Protein AF-A0A6N7IDG4-F1 (afdb_monomer)

Structure (mmCIF, N/CA/C/O backbone):
data_AF-A0A6N7IDG4-F1
#
_entry.id   AF-A0A6N7IDG4-F1
#
loop_
_atom_site.group_PDB
_atom_site.id
_atom_site.type_symbol
_atom_site.label_atom_id
_atom_site.label_alt_id
_atom_site.label_comp_id
_atom_site.label_asym_id
_atom_site.label_entity_id
_atom_site.label_seq_id
_atom_site.pdbx_PDB_ins_code
_atom_site.Cartn_x
_atom_site.Cartn_y
_atom_site.Cartn_z
_atom_site.occupancy
_atom_site.B_iso_or_equiv
_atom_site.auth_seq_id
_atom_site.auth_comp_id
_atom_site.auth_asym_id
_atom_site.auth_atom_id
_atom_site.pdbx_PDB_model_num
ATOM 1 N N . HIS A 1 1 ? 14.616 15.051 -10.307 1.00 42.47 1 HIS A N 1
ATOM 2 C CA . HIS A 1 1 ? 14.138 13.898 -9.511 1.00 42.47 1 HIS A CA 1
ATOM 3 C C . HIS A 1 1 ? 13.726 12.774 -10.457 1.00 42.47 1 HIS A C 1
ATOM 5 O O . HIS A 1 1 ? 12.951 13.033 -11.366 1.00 42.47 1 HIS A O 1
ATOM 11 N N . GLN A 1 2 ? 14.324 11.582 -10.328 1.00 52.41 2 GLN A N 1
ATOM 12 C CA . GLN A 1 2 ? 14.450 10.594 -11.418 1.00 52.41 2 GLN A CA 1
ATOM 13 C C . GLN A 1 2 ? 13.647 9.291 -11.228 1.00 52.41 2 GLN A C 1
ATOM 15 O O . GLN A 1 2 ? 13.960 8.285 -11.849 1.00 52.41 2 GLN A O 1
ATOM 20 N N . PHE A 1 3 ? 12.596 9.275 -10.409 1.00 57.16 3 PHE A N 1
ATOM 21 C CA . PHE A 1 3 ? 11.816 8.053 -10.180 1.00 57.16 3 PHE A CA 1
ATOM 22 C C . PHE A 1 3 ? 10.477 8.114 -10.921 1.00 57.16 3 PHE A C 1
ATOM 24 O O . PHE A 1 3 ? 9.470 8.568 -10.390 1.00 57.16 3 PHE A O 1
ATOM 31 N N . ARG A 1 4 ? 10.459 7.648 -12.179 1.00 67.25 4 ARG A N 1
ATOM 32 C CA . ARG A 1 4 ? 9.242 7.492 -13.005 1.00 67.25 4 ARG A CA 1
ATOM 33 C C . ARG A 1 4 ? 8.527 6.153 -12.743 1.00 67.25 4 ARG A C 1
ATOM 35 O O . ARG A 1 4 ? 8.025 5.518 -13.662 1.00 67.25 4 ARG A O 1
ATOM 42 N N . ILE A 1 5 ? 8.443 5.724 -11.480 1.00 67.12 5 ILE A N 1
ATOM 43 C CA . ILE A 1 5 ? 7.798 4.451 -11.087 1.00 67.12 5 ILE A CA 1
ATOM 44 C C . ILE A 1 5 ? 6.317 4.438 -11.487 1.00 67.12 5 ILE A C 1
ATOM 46 O O . ILE A 1 5 ? 5.806 3.423 -11.951 1.00 67.12 5 ILE A O 1
ATOM 50 N N . ALA A 1 6 ? 5.645 5.588 -11.380 1.00 62.84 6 ALA A N 1
ATOM 51 C CA . ALA A 1 6 ? 4.255 5.752 -11.800 1.00 62.84 6 ALA A CA 1
ATOM 52 C C . ALA A 1 6 ? 4.042 5.558 -13.315 1.00 62.84 6 ALA A C 1
ATOM 54 O O . ALA A 1 6 ? 2.906 5.463 -13.756 1.00 62.84 6 ALA A O 1
ATOM 55 N N . MET A 1 7 ? 5.109 5.500 -14.118 1.00 66.94 7 MET 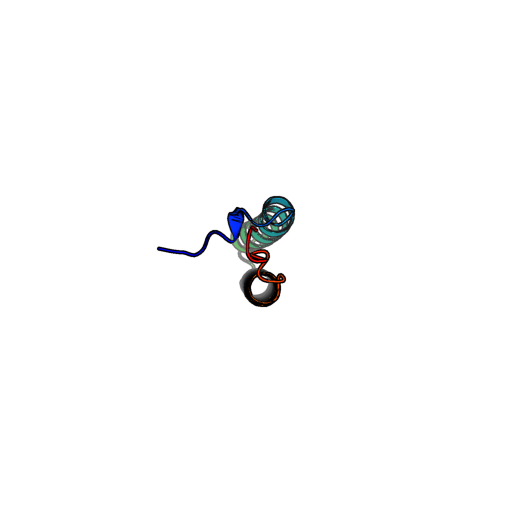A N 1
ATOM 56 C CA . MET A 1 7 ? 5.029 5.276 -15.564 1.00 66.94 7 MET A CA 1
ATOM 57 C C . MET A 1 7 ? 5.447 3.863 -15.983 1.00 66.94 7 MET A C 1
ATOM 59 O O . MET A 1 7 ? 5.419 3.559 -17.174 1.00 66.94 7 MET A O 1
ATOM 63 N N . LEU A 1 8 ? 5.805 2.988 -15.033 1.00 71.56 8 LEU A N 1
ATOM 64 C CA . LEU A 1 8 ? 6.004 1.570 -15.328 1.00 71.56 8 LEU A CA 1
ATOM 65 C C . LEU A 1 8 ? 4.676 0.974 -15.834 1.00 71.56 8 LEU A C 1
ATOM 67 O O . LEU A 1 8 ? 3.644 1.157 -15.175 1.00 71.56 8 LEU A O 1
ATOM 71 N N . PRO A 1 9 ? 4.670 0.264 -16.977 1.00 73.50 9 PRO A N 1
ATOM 72 C CA . PRO A 1 9 ? 3.461 -0.354 -17.511 1.00 73.50 9 PRO A CA 1
ATOM 73 C C . PRO A 1 9 ? 2.730 -1.188 -16.452 1.00 73.50 9 PRO A C 1
ATOM 75 O O . PRO A 1 9 ? 3.336 -1.975 -15.732 1.00 73.50 9 PRO A O 1
ATOM 78 N N . GLY A 1 10 ? 1.417 -0.987 -16.321 1.00 79.38 10 GLY A N 1
ATOM 79 C CA . GLY A 1 10 ? 0.573 -1.708 -15.359 1.00 79.38 10 GLY A CA 1
ATOM 80 C C . GLY A 1 10 ? 0.668 -1.236 -13.902 1.00 79.38 10 GLY A C 1
ATOM 81 O O . GLY A 1 10 ? -0.270 -1.480 -13.138 1.00 79.38 10 GLY A O 1
ATOM 82 N N . ARG A 1 11 ? 1.715 -0.496 -13.511 1.00 86.00 11 ARG A N 1
ATOM 83 C CA . ARG A 1 11 ? 1.896 -0.048 -12.123 1.00 86.00 11 ARG A CA 1
ATOM 84 C C . ARG A 1 11 ? 0.823 0.922 -11.618 1.00 86.00 11 ARG A C 1
ATOM 86 O O . ARG A 1 11 ? 0.403 0.718 -10.481 1.00 86.00 11 ARG A O 1
ATOM 93 N N . PRO A 1 12 ? 0.315 1.896 -12.405 1.00 85.69 12 PRO A N 1
ATOM 94 C CA . PRO A 1 12 ? -0.747 2.794 -11.945 1.00 85.69 12 PRO A CA 1
ATOM 95 C C . PRO A 1 12 ? -1.961 2.073 -11.355 1.00 85.69 12 PRO A C 1
ATOM 97 O O . PRO A 1 12 ? -2.514 2.517 -10.354 1.00 85.69 12 PRO A O 1
ATOM 100 N N . ARG A 1 13 ? -2.348 0.931 -11.942 1.00 88.06 13 ARG A N 1
ATOM 101 C CA . ARG A 1 13 ? -3.489 0.136 -11.470 1.00 88.06 13 ARG A CA 1
ATOM 102 C C . ARG A 1 13 ? -3.202 -0.551 -10.134 1.00 88.06 13 ARG A C 1
ATOM 104 O O . ARG A 1 13 ? -4.088 -0.604 -9.292 1.00 88.06 13 ARG A O 1
ATOM 111 N N . VAL A 1 14 ? -1.975 -1.036 -9.938 1.00 91.62 14 VAL A N 1
ATOM 112 C CA . VAL A 1 14 ? -1.529 -1.654 -8.678 1.00 91.62 14 VAL A CA 1
ATOM 113 C C . VAL A 1 14 ? -1.462 -0.606 -7.570 1.00 91.62 14 VAL A C 1
ATOM 115 O O . VAL A 1 14 ? -2.103 -0.762 -6.537 1.00 91.62 14 VAL A O 1
ATOM 118 N N . SER A 1 15 ? -0.763 0.508 -7.815 1.00 91.50 15 SER A N 1
ATOM 119 C CA . SER A 1 15 ? -0.617 1.559 -6.807 1.00 91.50 15 SER A CA 1
ATOM 120 C C . SER A 1 15 ? -1.952 2.186 -6.425 1.00 91.50 15 SER A C 1
ATOM 122 O O . SER A 1 15 ? -2.111 2.576 -5.278 1.00 91.50 15 SER A O 1
ATOM 124 N N . LEU A 1 16 ? -2.912 2.301 -7.351 1.00 93.56 16 LEU A N 1
ATOM 125 C CA . LEU A 1 16 ? -4.226 2.862 -7.034 1.00 93.56 16 LEU A CA 1
ATOM 126 C C . LEU A 1 16 ? -4.978 2.009 -6.005 1.00 93.56 16 LEU A C 1
ATOM 128 O O . LEU A 1 16 ? -5.477 2.566 -5.034 1.00 93.56 16 LEU A O 1
ATOM 132 N N . GLY A 1 17 ? -5.028 0.685 -6.189 1.00 95.88 17 GLY A N 1
ATOM 133 C CA . GLY A 1 17 ? -5.678 -0.212 -5.225 1.00 95.88 17 GLY A CA 1
ATOM 134 C C . GLY A 1 17 ? -5.031 -0.130 -3.842 1.00 95.88 17 GLY A C 1
ATOM 135 O O . GLY A 1 17 ? -5.719 0.079 -2.850 1.00 95.88 17 GLY A O 1
ATOM 136 N N . GLU A 1 18 ? -3.699 -0.171 -3.794 1.00 97.06 18 GLU A N 1
ATOM 137 C CA . GLU A 1 18 ? -2.932 -0.043 -2.546 1.00 97.06 18 GLU A CA 1
ATOM 138 C C . GLU A 1 18 ? -3.185 1.297 -1.826 1.00 97.06 18 GLU A C 1
ATOM 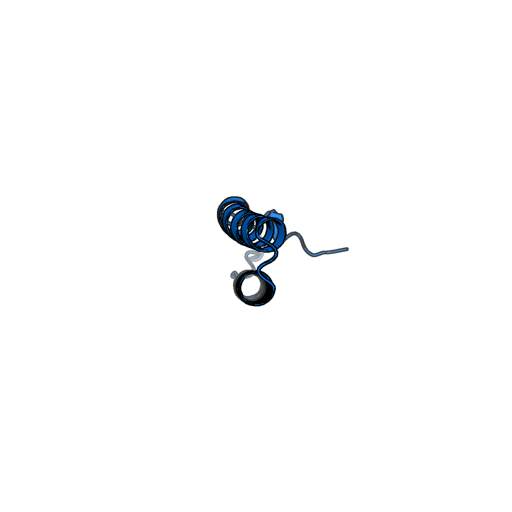140 O O . GLU A 1 18 ? -3.302 1.334 -0.602 1.00 97.06 18 GLU A O 1
ATOM 145 N N . HIS A 1 19 ? -3.298 2.406 -2.568 1.00 97.31 19 HIS A N 1
ATOM 146 C CA . HIS A 1 19 ? -3.628 3.708 -1.979 1.00 97.31 19 HIS A CA 1
ATOM 147 C C . HIS A 1 19 ? -5.057 3.751 -1.436 1.00 97.31 19 HIS A C 1
ATOM 149 O O . HIS A 1 19 ? -5.272 4.342 -0.381 1.00 97.31 19 HIS A O 1
ATOM 155 N N . LEU A 1 20 ? -6.026 3.149 -2.132 1.00 98.31 20 LEU A N 1
ATOM 156 C CA . LEU A 1 20 ? -7.410 3.110 -1.658 1.00 98.31 20 LEU A CA 1
ATOM 157 C C . LEU A 1 20 ? -7.519 2.329 -0.344 1.00 98.31 20 LEU A C 1
ATOM 159 O O . LEU A 1 20 ? -8.130 2.840 0.587 1.00 98.31 20 LEU A O 1
ATOM 163 N N . GLU A 1 21 ? -6.838 1.185 -0.213 1.00 98.06 21 GLU A N 1
ATOM 164 C CA . GLU A 1 21 ? -6.783 0.433 1.054 1.00 98.06 21 GLU A CA 1
ATOM 165 C C . GLU A 1 21 ? -6.226 1.278 2.210 1.00 98.06 21 GLU A C 1
ATOM 167 O O . GLU A 1 21 ? -6.775 1.283 3.313 1.00 98.06 21 GLU A O 1
ATOM 172 N N . LEU A 1 22 ? -5.144 2.025 1.964 1.00 97.88 22 LEU A N 1
ATOM 173 C CA . LEU A 1 22 ? -4.554 2.905 2.971 1.00 97.88 22 LEU A CA 1
ATOM 174 C C . LEU A 1 22 ? -5.519 4.031 3.376 1.00 97.88 22 LEU A C 1
ATOM 176 O O . LEU A 1 22 ? -5.660 4.325 4.563 1.00 97.88 22 LEU A O 1
ATOM 180 N N . ILE A 1 23 ? -6.188 4.655 2.402 1.00 98.50 23 ILE A N 1
ATOM 181 C CA . IL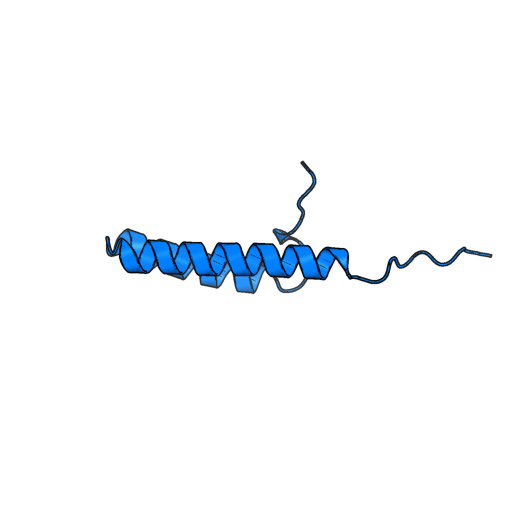E A 1 23 ? -7.171 5.718 2.649 1.00 98.50 23 ILE A CA 1
ATOM 182 C C . ILE A 1 23 ? -8.349 5.174 3.459 1.00 98.50 23 ILE A C 1
ATOM 184 O O . ILE A 1 23 ? -8.743 5.803 4.440 1.00 98.50 23 ILE A O 1
ATOM 188 N N . GLU A 1 24 ? -8.879 4.006 3.096 1.00 98.75 24 GLU A N 1
ATOM 189 C CA . GLU A 1 24 ? -9.979 3.357 3.813 1.00 98.75 24 GLU A CA 1
ATOM 190 C C . GLU A 1 24 ? -9.612 3.081 5.277 1.00 98.75 24 GLU A C 1
ATOM 192 O O . GLU A 1 24 ? -10.368 3.456 6.178 1.00 98.75 24 GLU A O 1
ATOM 197 N N . ALA A 1 25 ? -8.423 2.527 5.536 1.00 98.69 25 ALA A N 1
ATOM 198 C CA . ALA A 1 25 ? -7.945 2.261 6.892 1.00 98.69 25 ALA A CA 1
ATOM 199 C C . ALA A 1 25 ? -7.771 3.546 7.727 1.00 98.69 25 ALA A C 1
ATOM 201 O O . ALA A 1 25 ? -8.171 3.600 8.894 1.00 98.69 25 ALA A O 1
ATOM 202 N N . ILE A 1 26 ? -7.239 4.616 7.120 1.00 98.44 26 ILE A N 1
ATOM 203 C CA . ILE A 1 26 ? -7.109 5.928 7.772 1.00 98.44 26 ILE A CA 1
ATOM 204 C C . ILE A 1 26 ? -8.489 6.517 8.087 1.00 98.44 26 ILE A C 1
ATOM 206 O O . ILE A 1 26 ? -8.711 7.002 9.198 1.00 98.44 26 ILE A O 1
ATOM 210 N N . CYS A 1 27 ? -9.429 6.462 7.140 1.00 98.75 27 CYS A N 1
ATOM 211 C CA . CYS A 1 27 ? -10.799 6.937 7.338 1.00 98.75 27 CYS A CA 1
ATOM 212 C C . CYS A 1 27 ? -11.516 6.169 8.458 1.00 98.75 27 CYS A C 1
ATOM 214 O O . CYS A 1 27 ? -12.238 6.783 9.246 1.00 98.75 27 CYS A O 1
ATOM 216 N N . ALA A 1 28 ? -11.269 4.863 8.578 1.00 98.62 28 ALA A N 1
ATOM 217 C CA . ALA A 1 28 ? -11.770 4.025 9.666 1.00 98.62 28 ALA A CA 1
ATOM 218 C C . ALA A 1 28 ? -11.078 4.285 11.020 1.00 98.62 28 ALA A C 1
ATOM 220 O O . ALA A 1 28 ? -11.543 3.795 12.047 1.00 98.62 28 ALA A O 1
ATOM 221 N N . ARG A 1 29 ? -9.993 5.075 11.038 1.00 98.31 29 ARG A N 1
ATOM 222 C CA . ARG A 1 29 ? -9.116 5.303 12.200 1.00 98.31 29 ARG A CA 1
ATOM 223 C C . ARG A 1 29 ? -8.511 4.015 12.765 1.00 98.31 29 ARG A C 1
ATOM 225 O O . ARG A 1 29 ? -8.216 3.944 13.957 1.00 98.31 29 ARG A O 1
ATOM 232 N N . ASP A 1 30 ? -8.290 3.024 11.908 1.00 98.75 30 ASP A N 1
ATOM 233 C CA . ASP A 1 30 ? -7.599 1.793 12.270 1.00 98.75 30 ASP A CA 1
ATOM 234 C C . ASP A 1 30 ? -6.096 1.961 12.022 1.00 98.75 30 ASP A C 1
ATOM 236 O O . ASP A 1 30 ? -5.604 1.870 10.895 1.00 98.75 30 ASP A O 1
ATOM 240 N N . ALA A 1 31 ? -5.361 2.249 13.096 1.00 98.31 31 ALA A N 1
ATOM 241 C CA . ALA A 1 31 ? -3.925 2.487 13.022 1.00 98.31 31 ALA A CA 1
ATOM 242 C C . ALA A 1 31 ? -3.140 1.245 12.569 1.00 98.31 31 ALA A C 1
ATOM 244 O O . ALA A 1 31 ? -2.145 1.386 11.859 1.00 98.31 31 ALA A O 1
ATOM 245 N N . VAL A 1 32 ? -3.590 0.044 12.947 1.00 98.62 32 VAL A N 1
ATOM 246 C CA . VAL A 1 32 ? -2.903 -1.206 12.602 1.00 98.62 32 VAL A CA 1
ATOM 247 C C . VAL A 1 32 ? -3.108 -1.506 11.122 1.00 98.62 32 VAL A C 1
ATOM 249 O O . VAL A 1 32 ? -2.135 -1.718 10.398 1.00 98.62 32 VAL A O 1
ATOM 252 N N . ALA A 1 33 ? -4.352 -1.431 10.642 1.00 98.44 33 ALA A N 1
ATOM 253 C CA . ALA A 1 33 ? -4.654 -1.644 9.230 1.00 98.44 33 ALA A CA 1
ATOM 254 C C . ALA A 1 33 ? -3.958 -0.609 8.329 1.00 98.44 33 ALA A C 1
ATOM 256 O O . ALA A 1 33 ? -3.454 -0.959 7.259 1.00 98.44 33 ALA A O 1
ATOM 257 N N . ALA A 1 34 ? -3.872 0.651 8.767 1.00 98.75 34 ALA A N 1
ATOM 258 C CA . ALA A 1 34 ? -3.176 1.698 8.024 1.00 98.75 34 ALA A CA 1
ATOM 259 C C . ALA A 1 34 ? -1.664 1.428 7.936 1.00 98.75 34 ALA A C 1
ATOM 261 O O . ALA A 1 34 ? -1.073 1.576 6.864 1.00 98.75 34 ALA A O 1
ATOM 262 N N . GLU A 1 35 ? -1.034 0.991 9.032 1.00 98.69 35 GLU A N 1
ATOM 263 C CA . GLU A 1 35 ? 0.381 0.610 9.030 1.00 98.69 35 GLU A CA 1
ATOM 264 C C . GLU A 1 35 ? 0.642 -0.570 8.085 1.00 98.69 35 GLU A C 1
ATOM 266 O O . GLU A 1 35 ? 1.578 -0.539 7.282 1.00 98.69 35 GLU A O 1
ATOM 271 N N . GLU A 1 36 ? -0.197 -1.604 8.139 1.00 98.62 36 GLU A N 1
ATOM 272 C CA . GLU A 1 36 ? -0.073 -2.768 7.265 1.00 98.62 36 GLU A CA 1
ATOM 273 C C . GLU A 1 36 ? -0.230 -2.404 5.788 1.00 98.62 36 GLU A C 1
ATOM 275 O O . GLU A 1 36 ? 0.592 -2.824 4.968 1.00 98.62 36 GLU A O 1
ATOM 280 N N . ALA A 1 37 ? -1.237 -1.595 5.445 1.00 98.50 37 ALA A N 1
ATOM 281 C CA . ALA A 1 37 ? -1.462 -1.124 4.081 1.00 98.50 37 ALA A CA 1
ATOM 282 C C . ALA A 1 37 ? -0.271 -0.297 3.568 1.00 98.50 37 ALA A C 1
ATOM 284 O O . ALA A 1 37 ? 0.225 -0.535 2.463 1.00 98.50 37 ALA A O 1
ATOM 285 N N . ALA A 1 38 ? 0.262 0.607 4.396 1.00 98.25 38 ALA A N 1
ATOM 286 C CA . ALA A 1 38 ? 1.454 1.380 4.058 1.00 98.25 38 ALA A CA 1
ATOM 287 C C . ALA A 1 38 ? 2.677 0.476 3.832 1.00 98.25 38 ALA A C 1
ATOM 289 O O . ALA A 1 38 ? 3.406 0.646 2.851 1.00 98.25 38 ALA A O 1
ATOM 290 N N . ARG A 1 39 ? 2.889 -0.528 4.694 1.00 98.31 39 ARG A N 1
ATOM 291 C CA . ARG A 1 39 ? 4.006 -1.476 4.563 1.00 98.31 39 ARG A CA 1
ATOM 292 C C . ARG A 1 39 ? 3.897 -2.301 3.280 1.00 98.31 39 ARG A C 1
ATOM 294 O O . ARG A 1 39 ? 4.893 -2.444 2.570 1.00 98.31 39 ARG A O 1
ATOM 301 N N . ARG A 1 40 ? 2.694 -2.789 2.944 1.00 97.81 40 ARG A N 1
ATOM 302 C CA . ARG A 1 40 ? 2.425 -3.482 1.670 1.00 97.81 40 ARG A CA 1
ATOM 303 C C . ARG A 1 40 ? 2.752 -2.591 0.471 1.00 97.81 40 ARG A C 1
ATOM 305 O O . ARG A 1 40 ? 3.488 -3.023 -0.416 1.00 97.81 40 ARG A O 1
ATOM 312 N N . HIS A 1 41 ? 2.278 -1.344 0.475 1.00 96.81 41 HIS A N 1
ATOM 313 C CA . HIS A 1 41 ? 2.542 -0.397 -0.609 1.00 96.81 41 HIS A CA 1
ATOM 314 C C . HIS A 1 41 ? 4.046 -0.139 -0.804 1.00 96.81 41 HIS A C 1
ATOM 316 O O . HIS A 1 41 ? 4.554 -0.198 -1.926 1.00 96.81 41 HIS A O 1
ATOM 322 N N . LEU A 1 42 ? 4.791 0.091 0.281 1.00 96.00 42 LEU A N 1
ATOM 323 C CA . LEU A 1 42 ? 6.233 0.336 0.208 1.00 96.00 42 LEU A CA 1
ATOM 324 C C . LEU A 1 42 ? 7.009 -0.882 -0.307 1.00 96.00 42 LEU A C 1
ATOM 326 O O . LEU A 1 42 ? 7.898 -0.718 -1.143 1.00 96.00 42 LEU A O 1
ATOM 330 N N . HIS A 1 43 ? 6.657 -2.098 0.120 1.00 96.56 43 HIS A N 1
ATOM 331 C CA . HIS A 1 43 ? 7.251 -3.319 -0.437 1.00 96.56 43 HIS A CA 1
ATOM 332 C C . HIS A 1 43 ? 6.990 -3.438 -1.946 1.00 96.56 43 HIS A C 1
ATOM 334 O O . HIS A 1 43 ? 7.931 -3.627 -2.712 1.00 96.56 43 HIS A O 1
ATOM 340 N N . SER A 1 44 ? 5.755 -3.197 -2.391 1.00 93.56 44 SER A N 1
ATOM 341 C CA . SER A 1 44 ? 5.390 -3.153 -3.815 1.00 93.56 44 SER A CA 1
ATOM 342 C C . SER A 1 44 ? 6.196 -2.106 -4.602 1.00 93.56 44 SER A C 1
ATOM 344 O O . SER A 1 44 ? 6.629 -2.342 -5.733 1.00 93.56 44 SER A O 1
ATOM 346 N N . VAL A 1 45 ? 6.471 -0.932 -4.012 1.00 91.31 45 VAL A N 1
ATOM 347 C CA . VAL A 1 45 ? 7.363 0.084 -4.604 1.00 91.31 45 VAL A CA 1
ATOM 348 C C . VAL A 1 45 ? 8.790 -0.432 -4.754 1.00 91.31 45 VAL A C 1
ATOM 350 O O . VAL A 1 45 ? 9.362 -0.290 -5.836 1.00 91.31 45 VAL A O 1
ATOM 353 N N . ILE A 1 46 ? 9.346 -1.034 -3.705 1.00 91.62 46 ILE A N 1
ATOM 354 C CA . ILE A 1 46 ? 10.706 -1.582 -3.704 1.00 91.62 46 ILE A CA 1
ATOM 355 C C . ILE A 1 46 ? 10.848 -2.678 -4.763 1.00 91.62 46 ILE A C 1
ATOM 357 O O . ILE A 1 46 ? 11.821 -2.676 -5.517 1.00 91.62 46 ILE A O 1
ATOM 361 N N . ASP A 1 47 ? 9.876 -3.578 -4.867 1.00 90.50 47 ASP A N 1
ATOM 362 C CA . ASP A 1 47 ? 9.920 -4.674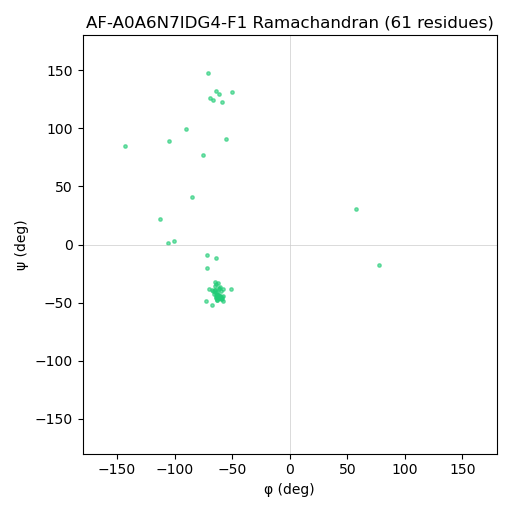 -5.834 1.00 90.50 47 ASP A CA 1
ATOM 363 C C . ASP A 1 47 ? 9.838 -4.165 -7.275 1.00 90.50 47 ASP A C 1
ATOM 365 O O . ASP A 1 47 ? 10.597 -4.611 -8.137 1.00 90.50 47 ASP A O 1
ATOM 369 N N . ALA A 1 48 ? 9.004 -3.158 -7.541 1.00 87.38 48 ALA A N 1
ATOM 370 C CA . ALA A 1 48 ? 8.946 -2.534 -8.860 1.00 87.38 48 ALA A CA 1
ATOM 371 C C . ALA A 1 48 ? 10.248 -1.806 -9.233 1.00 87.38 48 ALA A C 1
ATOM 373 O O . ALA A 1 48 ? 10.641 -1.816 -10.399 1.00 87.38 48 ALA A O 1
ATOM 374 N N . LEU A 1 49 ? 10.918 -1.181 -8.260 1.00 85.50 49 LEU A N 1
ATOM 375 C CA . LEU A 1 49 ? 12.227 -0.559 -8.471 1.00 85.50 49 LEU A CA 1
ATOM 376 C C . LEU A 1 49 ? 13.284 -1.601 -8.828 1.00 85.50 49 LEU A C 1
ATOM 378 O O . LEU A 1 49 ? 13.999 -1.420 -9.809 1.00 85.50 49 LEU A O 1
ATOM 382 N N . LYS A 1 50 ? 13.329 -2.715 -8.089 1.00 86.69 50 LYS A N 1
ATOM 383 C CA . LYS A 1 50 ? 14.225 -3.836 -8.395 1.00 86.69 50 LYS A CA 1
ATOM 384 C C . LYS A 1 50 ? 13.957 -4.393 -9.792 1.00 86.69 50 LYS A C 1
ATOM 386 O O . LYS A 1 50 ? 14.898 -4.595 -10.547 1.00 86.69 50 LYS A O 1
ATOM 391 N N . ALA A 1 51 ? 12.692 -4.600 -10.158 1.00 83.31 51 ALA A N 1
ATOM 392 C CA . ALA A 1 51 ? 12.327 -5.128 -11.471 1.00 83.31 51 ALA A CA 1
ATOM 393 C C . ALA A 1 51 ? 12.701 -4.178 -12.622 1.00 83.31 51 ALA A C 1
ATOM 395 O O . ALA A 1 51 ? 13.172 -4.633 -13.662 1.00 83.31 51 ALA A O 1
ATOM 396 N N . GLY A 1 52 ? 12.524 -2.865 -12.436 1.00 74.62 52 GLY A N 1
ATOM 397 C CA . GLY A 1 52 ? 12.919 -1.853 -13.420 1.00 74.62 52 GLY A CA 1
ATOM 398 C C . GLY A 1 52 ? 14.432 -1.778 -13.646 1.00 74.62 52 GLY A C 1
ATOM 399 O O . GLY A 1 52 ? 14.856 -1.534 -14.771 1.00 74.62 52 GLY A O 1
ATOM 400 N N . ASP A 1 53 ? 15.228 -2.046 -12.609 1.00 59.50 53 ASP A N 1
ATOM 401 C CA . ASP A 1 53 ? 16.697 -2.107 -12.678 1.00 59.50 53 ASP A CA 1
ATOM 402 C C . ASP A 1 53 ? 17.207 -3.359 -13.428 1.00 59.50 53 ASP A C 1
ATOM 404 O O . ASP A 1 53 ? 18.327 -3.383 -13.927 1.00 59.50 53 ASP A O 1
ATOM 408 N N . HIS A 1 54 ? 16.367 -4.398 -13.548 1.00 57.12 54 HIS A N 1
ATOM 409 C CA . HIS A 1 54 ? 16.692 -5.674 -14.204 1.00 57.12 54 HIS A CA 1
ATOM 410 C C . HIS A 1 54 ? 16.146 -5.800 -15.640 1.00 57.12 54 HIS A C 1
ATOM 412 O O . HIS A 1 54 ? 16.309 -6.852 -16.265 1.00 57.12 54 HIS A O 1
ATOM 418 N N . ALA A 1 55 ? 15.493 -4.771 -16.193 1.00 52.16 55 ALA A N 1
ATOM 419 C CA . ALA A 1 55 ? 15.105 -4.786 -17.603 1.00 52.16 55 ALA A CA 1
ATOM 420 C C . ALA A 1 55 ? 16.376 -4.807 -18.481 1.00 52.16 55 ALA A C 1
ATOM 422 O O . ALA A 1 55 ? 17.280 -4.007 -18.234 1.00 52.16 55 ALA A O 1
ATOM 423 N N . PRO A 1 56 ? 16.490 -5.691 -19.495 1.00 42.84 56 PRO A N 1
ATOM 424 C CA . PRO A 1 56 ? 17.685 -5.744 -20.328 1.00 42.84 56 PRO A CA 1
ATOM 425 C C . PRO A 1 56 ? 17.895 -4.380 -20.984 1.00 42.84 56 PRO A C 1
ATOM 427 O O . PRO A 1 56 ? 17.003 -3.883 -21.674 1.00 42.84 56 PRO A O 1
ATOM 430 N N . SER A 1 57 ? 19.067 -3.780 -20.757 1.00 52.97 57 SER A N 1
ATOM 431 C CA . SER A 1 57 ? 19.521 -2.555 -21.415 1.00 52.97 57 SER A CA 1
ATOM 432 C C . SER A 1 57 ? 19.476 -2.743 -22.930 1.00 52.97 57 SER A C 1
ATOM 434 O O . SER A 1 57 ? 20.415 -3.240 -23.549 1.00 52.97 57 SER A O 1
ATOM 436 N N . GLY A 1 58 ? 18.348 -2.386 -23.534 1.00 56.25 58 GLY A N 1
ATOM 437 C CA . GLY A 1 58 ? 18.131 -2.430 -24.969 1.00 56.25 58 GLY A CA 1
ATOM 438 C C . GLY A 1 58 ? 18.850 -1.276 -25.648 1.00 56.25 58 GLY A C 1
ATOM 439 O O . GLY A 1 58 ? 18.210 -0.304 -26.025 1.00 56.25 58 GLY A O 1
ATOM 440 N N . LEU A 1 59 ? 20.166 -1.389 -25.808 1.00 49.41 59 LEU A N 1
ATOM 441 C CA . LEU A 1 59 ? 20.931 -0.663 -26.821 1.00 49.41 59 LEU A CA 1
ATOM 442 C C . LEU A 1 59 ? 22.029 -1.600 -27.346 1.00 49.41 59 LEU A C 1
ATOM 444 O O . LEU A 1 59 ? 23.157 -1.621 -26.859 1.0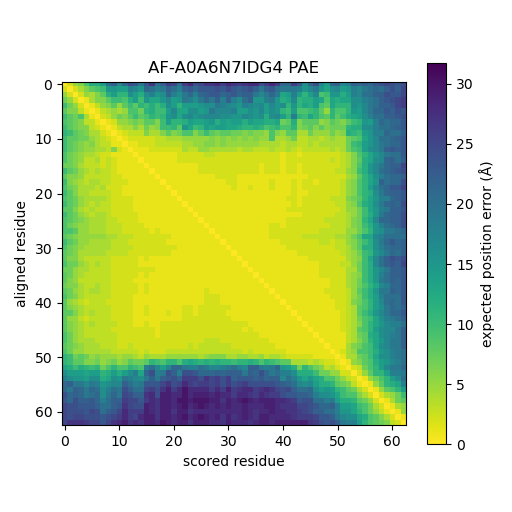0 49.41 59 LEU A O 1
ATOM 448 N N . GLY A 1 60 ? 21.666 -2.425 -28.330 1.00 47.22 60 GLY A N 1
ATOM 449 C CA . GLY A 1 60 ? 22.648 -3.023 -29.233 1.00 47.22 60 GLY A CA 1
ATOM 450 C C . GLY A 1 60 ? 23.202 -1.938 -30.167 1.00 47.22 60 GLY A C 1
A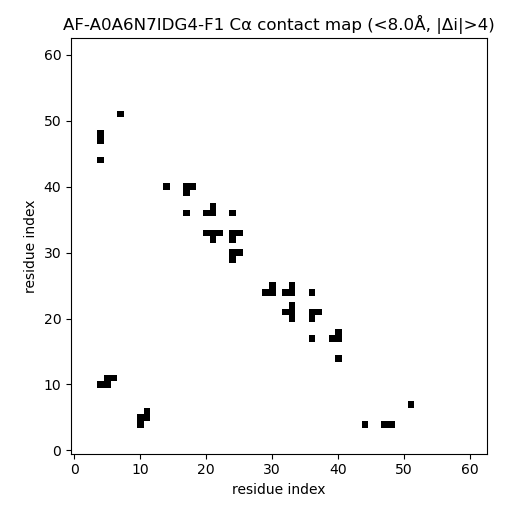TOM 451 O O . GLY A 1 60 ? 22.471 -0.996 -30.481 1.00 47.22 60 GLY 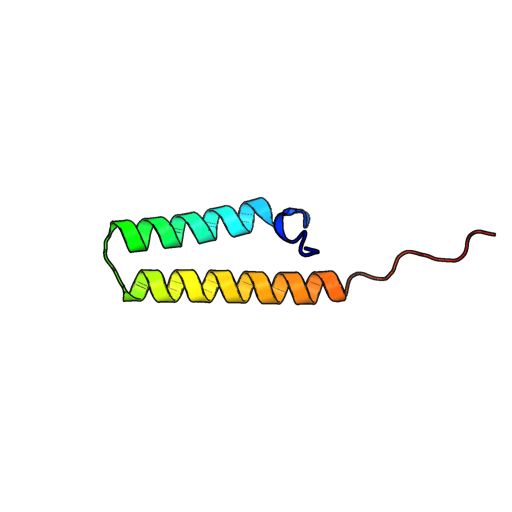A O 1
ATOM 452 N N . PRO A 1 61 ? 24.475 -2.019 -30.591 1.00 49.72 61 PRO A N 1
ATOM 453 C CA . PRO A 1 61 ? 25.077 -0.994 -31.430 1.00 49.72 61 PRO A CA 1
ATOM 454 C C . PRO A 1 61 ? 24.434 -1.028 -32.822 1.00 49.72 61 PRO A C 1
ATOM 456 O O . PRO A 1 61 ? 24.382 -2.081 -33.458 1.00 49.72 61 PRO A O 1
ATOM 459 N N . SER A 1 62 ? 23.934 0.118 -33.286 1.00 48.12 62 SER A N 1
ATOM 460 C CA . SER A 1 62 ? 23.530 0.288 -34.682 1.00 48.12 62 SER A CA 1
ATOM 461 C C . SER A 1 62 ? 24.770 0.223 -35.576 1.00 48.12 62 SER A C 1
ATOM 463 O O . SER A 1 62 ? 25.723 0.971 -35.351 1.00 48.12 62 SER A O 1
ATOM 465 N N . LEU A 1 63 ? 24.740 -0.690 -36.550 1.00 55.69 63 LEU A N 1
ATOM 466 C CA . LEU A 1 63 ? 25.618 -0.703 -37.724 1.00 55.69 63 LEU A CA 1
ATOM 467 C C . LEU A 1 63 ? 25.276 0.457 -38.666 1.00 55.69 63 LEU A C 1
ATOM 469 O O . LEU A 1 63 ? 24.071 0.795 -38.755 1.00 55.69 63 LEU A O 1
#

Mean predicted aligned error: 8.56 Å

Nearest PDB structures (foldseek):
  7yh5-assembly2_D  TM=8.770E-01  e=2.200E+00  Mycobacterium tuberculosis
  7zss-assembly1_P  TM=6.150E-01  e=1.476E+00  Drosophila melanogaster
  5uhq-assembly1_A  TM=7.089E-01  e=5.224E+00  Leptospira biflexa serovar Patoc strain 'Patoc 1 (Paris)'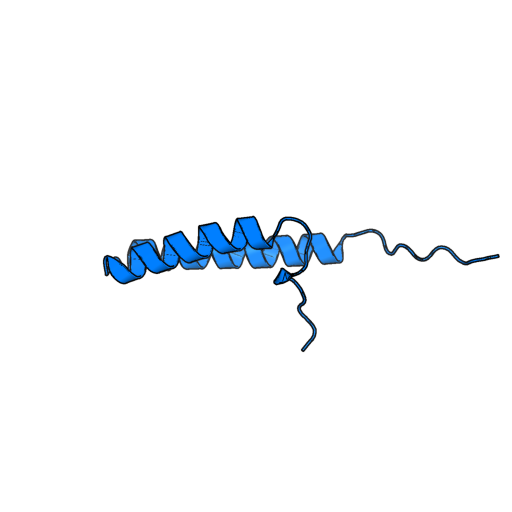
  4b6x-assembly2_B  TM=7.738E-01  e=6.816E+00  Pseudomonas syringae pv. pisi

R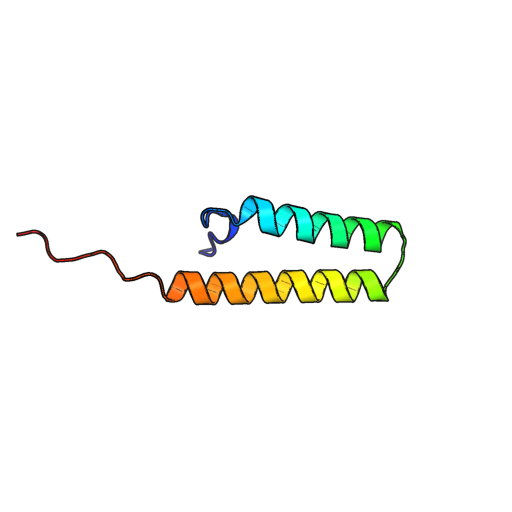adius of gyration: 16.04 Å; Cα contacts (8 Å, |Δi|>4): 27; chains: 1; bounding box: 37×20×51 Å

Sequence (63 aa):
HQFRIAMLPGRPRVSLGEHLELIEAICARDAVAAEEAARRHLHSVIDALKAGDHAPSGLGPSL

Solvent-accessible surface area (backbone atoms only — not comparable to full-atom values): 3802 Å² total; per-residue (Å²): 138,90,80,65,61,75,69,42,87,72,36,55,65,54,54,48,54,44,50,49,53,26,50,52,21,52,74,69,67,36,67,66,56,24,51,53,32,49,52,52,45,51,50,54,51,52,52,51,53,54,53,63,73,64,55,79,83,86,70,77,86,84,129

pLDDT: mean 82.21, std 18.83, range [42.47, 98.75]

Secondary structure (DSSP, 8-state):
----GGGSTTHHHHHHHHHHHHHHHHHTT-HHHHHHHHHHHHHHHHHHHHHHHTS----PPP-

Foldseek 3Di:
DDDVLCPPPPVVVVLVVLVVQLVVCVVVVPPVSNVVSVVVNVVVSVVSVVVVVPDPPPDDDDD